Protein AF-A0A9D4H8F3-F1 (afdb_monomer_lite)

Foldseek 3Di:
DDDDPPPDDPDDPVRLVVQQVVCCVPVVVVLVQQVVVHDDDPPGPCNVQVWHQDPSSHTHRDD

Structure (mmCIF, N/CA/C/O backbone):
data_AF-A0A9D4H8F3-F1
#
_entry.id   AF-A0A9D4H8F3-F1
#
loop_
_atom_site.group_PDB
_atom_site.id
_atom_site.type_symbol
_atom_site.label_atom_id
_atom_site.label_alt_id
_atom_site.label_comp_id
_atom_site.label_asym_id
_atom_site.label_entity_id
_atom_site.label_seq_id
_atom_site.pdbx_PDB_ins_code
_atom_site.Cartn_x
_atom_site.Cartn_y
_atom_site.Cartn_z
_atom_site.occupancy
_atom_site.B_iso_or_equiv
_atom_site.auth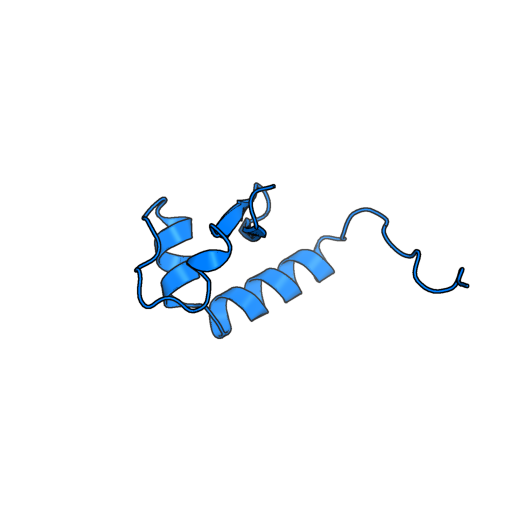_seq_id
_atom_site.auth_comp_id
_atom_site.auth_asym_id
_atom_site.auth_atom_id
_atom_site.pdbx_PDB_model_num
ATOM 1 N N . MET A 1 1 ? 11.330 26.518 -19.490 1.00 47.88 1 MET A N 1
ATOM 2 C CA . MET A 1 1 ? 10.717 25.294 -18.923 1.00 47.88 1 MET A CA 1
ATOM 3 C C . MET A 1 1 ? 11.079 24.104 -19.822 1.00 47.88 1 MET A C 1
ATOM 5 O O . MET A 1 1 ? 10.718 24.133 -20.987 1.00 47.88 1 MET A O 1
ATOM 9 N N . LYS A 1 2 ? 11.951 23.202 -19.337 1.00 54.59 2 LYS A N 1
ATOM 10 C CA . LYS A 1 2 ? 11.712 21.764 -19.043 1.00 54.59 2 LYS A CA 1
ATOM 11 C C . LYS A 1 2 ? 11.809 20.785 -20.219 1.00 54.59 2 LYS A C 1
ATOM 13 O O . LYS A 1 2 ? 10.939 20.823 -21.081 1.00 54.59 2 LYS A O 1
ATOM 18 N N . LYS A 1 3 ? 12.748 19.825 -20.138 1.00 45.88 3 LYS A N 1
ATOM 19 C CA . LYS A 1 3 ? 12.696 18.519 -20.836 1.00 45.88 3 LYS A CA 1
ATOM 20 C C . LYS A 1 3 ? 13.455 17.361 -20.141 1.00 45.88 3 LYS A C 1
ATOM 22 O O . LYS A 1 3 ? 13.618 16.332 -20.778 1.00 45.88 3 LYS A O 1
ATOM 27 N N . GLU A 1 4 ? 13.897 17.473 -18.885 1.00 51.44 4 GLU A N 1
ATOM 28 C CA . GLU A 1 4 ? 14.806 16.449 -18.319 1.00 51.44 4 GLU A CA 1
ATOM 29 C C . GLU A 1 4 ? 14.136 15.286 -17.565 1.00 51.44 4 GLU A C 1
ATOM 31 O O . GLU A 1 4 ? 14.733 14.224 -17.483 1.00 51.44 4 GLU A O 1
ATOM 36 N N . ASP A 1 5 ? 12.866 15.369 -17.161 1.00 50.34 5 ASP A N 1
ATOM 37 C CA . ASP A 1 5 ? 12.251 14.295 -16.350 1.00 50.34 5 ASP A CA 1
ATOM 38 C C . ASP A 1 5 ? 11.130 13.532 -17.071 1.00 50.34 5 ASP A C 1
ATOM 40 O O . ASP A 1 5 ? 10.035 13.353 -16.541 1.00 50.34 5 ASP A O 1
ATOM 44 N N . ARG A 1 6 ? 11.351 13.103 -18.318 1.00 52.59 6 ARG A N 1
ATOM 45 C CA . ARG A 1 6 ? 10.431 12.166 -18.995 1.00 52.59 6 ARG A CA 1
ATOM 46 C C . ARG A 1 6 ? 11.065 10.794 -19.180 1.00 52.59 6 ARG A C 1
ATOM 48 O O . ARG A 1 6 ? 11.033 10.240 -20.273 1.00 52.59 6 ARG A O 1
ATOM 55 N N . VAL A 1 7 ? 11.591 10.216 -18.106 1.00 61.34 7 VAL A N 1
ATOM 56 C CA . VAL A 1 7 ? 11.615 8.754 -18.017 1.00 61.34 7 VAL A CA 1
ATOM 57 C C . VAL A 1 7 ? 10.283 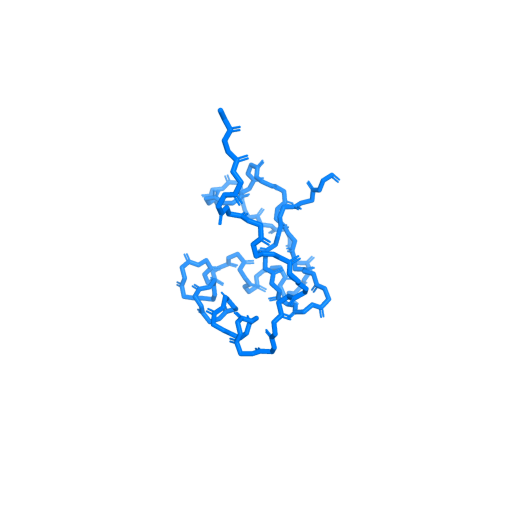8.351 -17.410 1.00 61.34 7 VAL A C 1
ATOM 59 O O . VAL A 1 7 ? 10.076 8.481 -16.212 1.00 61.34 7 VAL A O 1
ATOM 62 N N . SER A 1 8 ? 9.341 7.907 -18.229 1.00 62.34 8 SER A N 1
ATOM 63 C CA . SER A 1 8 ? 8.302 7.023 -17.707 1.00 62.34 8 SER A CA 1
ATOM 64 C C . SER A 1 8 ? 7.817 6.133 -18.834 1.00 62.34 8 SER A C 1
ATOM 66 O O . SER A 1 8 ? 6.742 6.325 -19.397 1.00 62.34 8 SER A O 1
ATOM 68 N N . GLY A 1 9 ? 8.645 5.142 -19.158 1.00 68.00 9 GLY A N 1
ATOM 69 C CA . GLY A 1 9 ? 8.096 3.871 -19.611 1.00 68.00 9 GLY A CA 1
ATOM 70 C C . GLY A 1 9 ? 7.281 3.219 -18.482 1.00 68.00 9 GLY A C 1
ATOM 71 O O . GLY A 1 9 ? 7.236 3.750 -17.365 1.00 68.00 9 GLY A O 1
ATOM 72 N N . PRO A 1 10 ? 6.609 2.093 -18.753 1.00 77.62 10 PRO A N 1
ATOM 73 C CA . PRO A 1 10 ? 6.047 1.274 -17.685 1.00 77.62 10 PRO A CA 1
ATOM 74 C C . PRO A 1 10 ? 7.147 0.903 -16.679 1.00 77.62 10 PRO A C 1
ATOM 76 O O . PRO A 1 10 ? 8.288 0.659 -17.077 1.00 77.62 10 PRO A O 1
ATOM 79 N N . LEU A 1 11 ? 6.797 0.879 -15.389 1.00 84.69 11 LEU A N 1
ATOM 80 C CA . LEU A 1 11 ? 7.705 0.394 -14.348 1.00 84.69 11 LEU A CA 1
ATOM 81 C C . LEU A 1 11 ? 8.074 -1.060 -14.644 1.00 84.69 11 LEU A C 1
ATOM 83 O O . LEU A 1 11 ? 7.234 -1.849 -15.081 1.00 84.69 11 LEU A O 1
ATOM 87 N N . ASN A 1 12 ? 9.327 -1.420 -14.394 1.00 90.50 12 ASN A N 1
ATOM 88 C CA . ASN A 1 12 ? 9.753 -2.807 -14.472 1.00 90.50 12 ASN A CA 1
ATOM 89 C C . ASN A 1 12 ? 9.423 -3.567 -13.172 1.00 90.50 12 ASN A C 1
ATOM 91 O O . ASN A 1 12 ? 9.102 -2.982 -12.136 1.00 90.50 12 ASN A O 1
ATOM 95 N N . VAL A 1 13 ? 9.536 -4.898 -13.221 1.00 91.31 13 VAL A N 1
ATOM 96 C CA . VAL A 1 13 ? 9.196 -5.790 -12.096 1.00 91.31 13 VAL A CA 1
ATOM 97 C C . VAL A 1 13 ? 9.995 -5.464 -10.828 1.00 91.31 13 VAL A C 1
ATOM 99 O O . VAL A 1 13 ? 9.448 -5.513 -9.730 1.00 91.31 13 VAL A O 1
ATOM 102 N N . VAL A 1 14 ? 11.272 -5.096 -10.964 1.00 93.31 14 VAL A N 1
ATOM 103 C CA . VAL A 1 14 ? 12.142 -4.773 -9.821 1.00 93.31 14 VAL A CA 1
ATOM 104 C C . VAL A 1 14 ? 11.694 -3.474 -9.150 1.00 93.31 14 VAL A C 1
ATOM 106 O O . VAL A 1 14 ? 11.624 -3.400 -7.925 1.00 93.31 14 VAL A O 1
ATOM 109 N N . GLU A 1 15 ? 11.339 -2.460 -9.938 1.00 93.62 15 GLU A N 1
ATOM 110 C CA . GLU A 1 15 ? 10.818 -1.189 -9.426 1.00 93.62 15 GLU A CA 1
ATOM 111 C C . GLU A 1 15 ? 9.490 -1.381 -8.689 1.00 93.62 15 GLU A C 1
ATOM 113 O O . GLU A 1 15 ? 9.301 -0.838 -7.598 1.00 93.62 15 GLU A O 1
ATOM 118 N N . ILE A 1 16 ? 8.593 -2.197 -9.246 1.00 93.75 16 ILE A N 1
ATOM 119 C CA . ILE A 1 16 ? 7.306 -2.529 -8.625 1.00 93.75 16 ILE A CA 1
ATOM 120 C C . ILE A 1 16 ? 7.518 -3.218 -7.273 1.00 93.75 16 ILE A C 1
ATOM 122 O O . ILE A 1 16 ? 6.902 -2.821 -6.282 1.00 93.75 16 ILE A O 1
ATOM 126 N N . GLU A 1 17 ? 8.410 -4.208 -7.196 1.00 94.44 17 GLU A N 1
ATOM 127 C CA . GLU A 1 17 ? 8.702 -4.907 -5.940 1.00 94.44 17 GLU A CA 1
ATOM 128 C C . GLU A 1 17 ? 9.290 -3.966 -4.876 1.00 94.44 17 GLU A C 1
ATOM 130 O O . GLU A 1 17 ? 8.823 -3.973 -3.734 1.00 94.44 17 GLU A O 1
ATOM 135 N N . MET A 1 18 ? 10.217 -3.073 -5.247 1.00 95.44 18 MET A N 1
ATOM 136 C CA . MET A 1 18 ? 10.761 -2.071 -4.317 1.00 95.44 18 MET A CA 1
ATOM 137 C C . MET A 1 18 ? 9.681 -1.127 -3.771 1.00 95.44 18 MET A C 1
ATOM 139 O O . MET A 1 18 ? 9.684 -0.783 -2.581 1.00 95.44 18 MET A O 1
ATOM 143 N N . ILE A 1 19 ? 8.732 -0.715 -4.616 1.00 94.31 19 ILE A N 1
ATOM 144 C CA . ILE A 1 19 ? 7.608 0.128 -4.194 1.00 94.31 19 ILE A CA 1
ATOM 145 C C . ILE A 1 19 ? 6.709 -0.644 -3.226 1.00 94.31 19 ILE A C 1
ATOM 147 O O . ILE A 1 19 ? 6.365 -0.117 -2.165 1.00 94.31 19 ILE A O 1
ATOM 151 N N . LYS A 1 20 ? 6.357 -1.895 -3.546 1.00 94.25 20 LYS A N 1
ATOM 152 C CA . LYS A 1 20 ? 5.510 -2.742 -2.693 1.00 94.25 20 LYS A CA 1
ATOM 153 C C . LYS A 1 20 ? 6.128 -2.960 -1.324 1.00 94.25 20 LYS A C 1
ATOM 155 O O . LYS A 1 20 ? 5.444 -2.796 -0.315 1.00 94.25 20 LYS A O 1
ATOM 160 N N . GLU A 1 21 ? 7.408 -3.309 -1.276 1.00 95.25 21 GLU A N 1
ATOM 161 C CA . GLU A 1 21 ? 8.124 -3.532 -0.024 1.00 95.25 21 GLU A CA 1
ATOM 162 C C . GLU A 1 21 ? 8.137 -2.267 0.840 1.00 95.25 21 GLU A C 1
ATOM 164 O O . GLU A 1 21 ? 7.801 -2.306 2.026 1.00 95.25 21 GLU A O 1
ATOM 169 N N . THR A 1 22 ? 8.436 -1.122 0.226 1.00 95.31 22 THR A N 1
ATOM 170 C CA . THR A 1 22 ? 8.409 0.179 0.899 1.00 95.31 22 THR A CA 1
ATOM 171 C C . THR A 1 22 ? 7.014 0.486 1.449 1.00 95.31 22 THR A C 1
ATOM 173 O O . THR A 1 22 ? 6.862 0.819 2.624 1.00 95.31 22 THR A O 1
ATOM 176 N N . GLN A 1 23 ? 5.967 0.317 0.642 1.00 94.50 23 GLN A N 1
ATOM 177 C CA . GLN A 1 23 ? 4.592 0.583 1.063 1.00 94.50 23 GLN A CA 1
ATOM 178 C C . GLN A 1 23 ? 4.126 -0.353 2.181 1.00 94.50 23 GLN A C 1
ATOM 180 O O . GLN A 1 23 ? 3.496 0.113 3.127 1.00 94.50 23 GLN A O 1
ATOM 185 N N . ARG A 1 24 ? 4.487 -1.641 2.133 1.00 93.69 24 ARG A N 1
ATOM 186 C CA . ARG A 1 24 ? 4.205 -2.596 3.216 1.00 93.69 24 ARG A CA 1
ATOM 187 C C . ARG A 1 24 ? 4.868 -2.200 4.529 1.00 93.69 24 ARG A C 1
ATOM 189 O O . ARG A 1 24 ? 4.291 -2.438 5.581 1.00 93.69 24 ARG A O 1
ATOM 196 N N . ARG A 1 25 ? 6.058 -1.595 4.487 1.00 94.50 25 ARG A N 1
ATOM 197 C CA . ARG A 1 25 ? 6.758 -1.125 5.692 1.00 94.50 25 ARG A CA 1
ATOM 198 C C . ARG A 1 25 ? 6.127 0.138 6.274 1.00 94.50 25 ARG A C 1
ATOM 200 O O . ARG A 1 25 ? 5.878 0.195 7.473 1.00 94.50 25 ARG A O 1
ATOM 207 N N . TYR A 1 26 ? 5.871 1.146 5.443 1.00 93.62 26 TYR A N 1
ATOM 208 C CA . TYR A 1 26 ? 5.414 2.461 5.916 1.00 93.62 26 TYR A CA 1
ATOM 209 C C . TYR A 1 26 ? 3.903 2.562 6.143 1.00 93.62 26 TYR A C 1
ATOM 211 O O . TYR A 1 26 ? 3.464 3.383 6.949 1.00 93.62 26 TYR A O 1
ATOM 219 N N . PHE A 1 27 ? 3.123 1.738 5.446 1.00 92.38 27 PHE A N 1
ATOM 220 C CA . PHE A 1 27 ? 1.661 1.723 5.481 1.00 92.38 27 PHE A CA 1
ATOM 221 C C . PHE A 1 27 ? 1.148 0.309 5.762 1.00 92.38 27 PHE A C 1
ATOM 223 O O . PHE A 1 27 ? 0.232 -0.165 5.100 1.00 92.38 27 PHE A O 1
ATOM 230 N N . ALA A 1 28 ? 1.785 -0.402 6.698 1.00 92.38 28 ALA A N 1
ATOM 231 C CA . ALA A 1 28 ? 1.511 -1.816 6.962 1.00 92.38 28 ALA A CA 1
ATOM 232 C C . ALA A 1 28 ? 0.023 -2.096 7.225 1.00 92.38 28 ALA A C 1
ATOM 234 O O . ALA A 1 28 ? -0.546 -3.023 6.649 1.00 92.38 28 ALA A O 1
ATOM 235 N N . GLU A 1 29 ? -0.618 -1.267 8.054 1.00 92.19 29 GLU A N 1
ATOM 236 C CA . GLU A 1 29 ? -2.035 -1.413 8.394 1.00 92.19 29 GLU A CA 1
ATOM 237 C C . GLU A 1 29 ? -2.934 -1.147 7.181 1.00 92.19 29 GLU A C 1
ATOM 239 O O . GLU A 1 29 ? -3.864 -1.907 6.905 1.00 92.19 29 GLU A O 1
ATOM 244 N N . GLU A 1 30 ? -2.661 -0.078 6.432 1.00 93.31 30 GLU A N 1
ATOM 245 C CA . GLU A 1 30 ? -3.408 0.233 5.219 1.00 93.31 30 GLU A CA 1
ATOM 246 C C . GLU 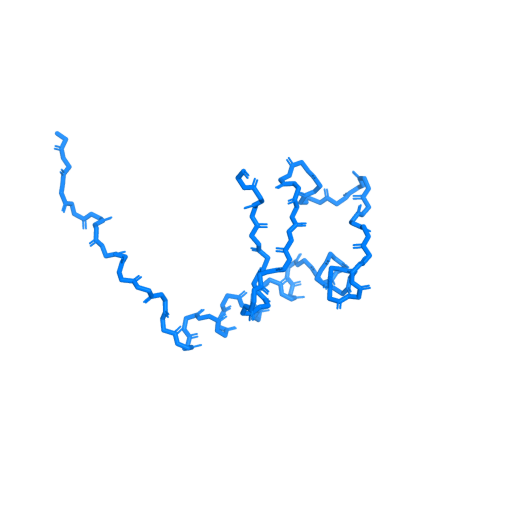A 1 30 ? -3.235 -0.837 4.148 1.00 93.31 30 GLU A C 1
ATOM 248 O O . GLU A 1 30 ? -4.207 -1.218 3.501 1.00 93.31 30 GLU A O 1
ATOM 253 N N . TYR A 1 31 ? -2.014 -1.333 3.975 1.00 93.00 31 TYR A N 1
ATOM 254 C CA . TYR A 1 31 ? -1.683 -2.351 2.995 1.00 93.00 31 TYR A CA 1
ATOM 255 C C . TYR A 1 31 ? -2.398 -3.665 3.320 1.00 93.00 31 TYR A C 1
ATOM 257 O O . TYR A 1 31 ? -3.022 -4.247 2.434 1.00 93.00 31 TYR A O 1
ATOM 265 N N . ASP A 1 32 ? -2.378 -4.106 4.582 1.00 93.06 32 ASP A N 1
ATOM 266 C CA . ASP A 1 32 ? -3.098 -5.308 5.021 1.00 93.06 32 ASP A CA 1
ATOM 267 C C . ASP A 1 32 ? -4.608 -5.173 4.775 1.00 93.06 32 ASP A C 1
ATOM 269 O O . ASP A 1 32 ? -5.213 -6.042 4.141 1.00 93.06 32 ASP A O 1
ATOM 273 N N . LYS A 1 33 ? -5.207 -4.041 5.167 1.00 93.56 33 LYS A N 1
ATOM 274 C CA . LYS A 1 33 ? -6.633 -3.767 4.932 1.00 93.56 33 LYS A CA 1
ATOM 275 C C . LYS A 1 33 ? -6.976 -3.783 3.448 1.00 93.56 33 LYS A C 1
ATOM 277 O O . LYS A 1 33 ? -7.88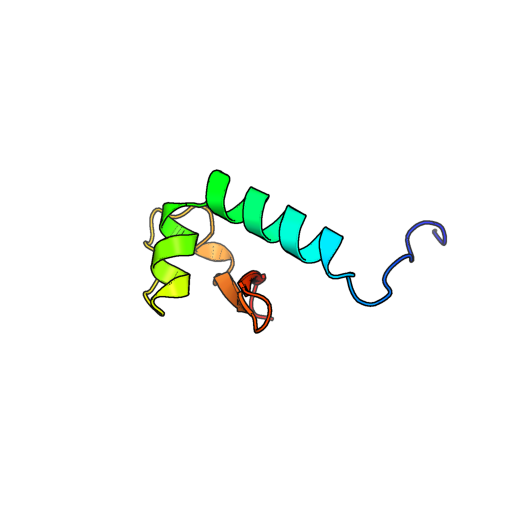4 -4.504 3.039 1.00 93.56 33 LYS A O 1
ATOM 282 N N . LEU A 1 34 ? -6.236 -3.036 2.631 1.00 92.94 34 LEU A N 1
ATOM 283 C CA . LEU A 1 34 ? -6.486 -2.961 1.193 1.00 92.94 34 LEU A CA 1
ATOM 284 C C . LEU A 1 34 ? -6.284 -4.318 0.508 1.00 92.94 34 LEU A C 1
ATOM 286 O O . LEU A 1 34 ? -7.069 -4.662 -0.370 1.00 92.94 34 LEU A O 1
ATOM 290 N N . SER A 1 35 ? -5.306 -5.124 0.943 1.00 91.62 35 SER A N 1
ATOM 291 C CA . SER A 1 35 ? -5.076 -6.478 0.406 1.00 91.62 35 SER A CA 1
ATOM 292 C C . SER A 1 35 ? -6.237 -7.437 0.672 1.00 91.62 35 SER A C 1
ATOM 294 O O . SER A 1 35 ? -6.456 -8.380 -0.082 1.00 91.62 35 SER A O 1
ATOM 296 N N . LYS A 1 36 ? -7.031 -7.151 1.709 1.00 93.31 36 LYS A N 1
ATOM 297 C CA . LYS A 1 36 ? -8.249 -7.878 2.083 1.00 93.31 36 LYS A CA 1
ATOM 298 C C . LYS A 1 36 ? -9.523 -7.197 1.568 1.00 93.31 36 LYS A C 1
ATOM 300 O O . LYS A 1 36 ? -10.612 -7.527 2.031 1.00 93.31 36 LYS A O 1
ATOM 305 N N . ASN A 1 37 ? -9.407 -6.230 0.650 1.00 89.50 37 ASN A N 1
ATOM 306 C CA . ASN A 1 37 ? -10.511 -5.388 0.167 1.00 89.50 37 ASN A CA 1
ATOM 307 C C . ASN A 1 37 ? -11.278 -4.652 1.284 1.00 89.50 37 ASN A C 1
ATOM 309 O O . ASN A 1 37 ? -12.456 -4.319 1.142 1.00 89.50 37 ASN A O 1
ATOM 313 N N . GLN A 1 38 ? -10.617 -4.377 2.406 1.00 91.62 38 GLN A N 1
ATOM 314 C CA . GLN A 1 38 ? -11.186 -3.623 3.514 1.00 91.62 38 GLN A CA 1
ATOM 315 C C . GLN A 1 38 ? -10.918 -2.130 3.350 1.00 91.62 38 GLN A C 1
ATOM 317 O O . GLN A 1 38 ? -9.907 -1.697 2.794 1.00 91.62 38 GLN A O 1
ATOM 322 N N . LYS A 1 39 ? -11.839 -1.319 3.876 1.00 87.88 39 LYS A N 1
ATOM 323 C CA . LYS A 1 39 ? -11.672 0.133 3.887 1.00 87.88 39 LYS A CA 1
ATOM 324 C C . LYS A 1 39 ? -10.561 0.528 4.847 1.00 87.88 39 LYS A C 1
ATOM 326 O O . LYS A 1 39 ? -10.458 0.022 5.964 1.00 87.88 39 LYS A O 1
ATOM 331 N N . VAL A 1 40 ? -9.773 1.498 4.412 1.00 90.31 40 VAL A N 1
ATOM 332 C CA . VAL A 1 40 ? -8.768 2.126 5.257 1.00 90.31 40 VAL A CA 1
ATOM 333 C C . VAL A 1 40 ? -9.459 2.991 6.311 1.00 90.31 40 VAL A C 1
ATOM 335 O O . VAL A 1 40 ? -10.494 3.601 6.040 1.00 90.31 40 VAL A O 1
ATOM 338 N N . GLY A 1 41 ? -8.924 3.009 7.532 1.00 86.31 41 GLY A N 1
ATOM 339 C CA . GLY A 1 41 ? -9.503 3.782 8.631 1.00 86.31 41 GLY A CA 1
ATOM 340 C C . GLY A 1 41 ? -9.395 5.292 8.406 1.00 86.31 41 GLY A C 1
ATOM 341 O O . GLY A 1 41 ? -8.492 5.768 7.724 1.00 86.31 41 GLY A O 1
ATOM 342 N N . ILE A 1 42 ? -10.287 6.057 9.037 1.00 81.88 42 ILE A N 1
ATOM 343 C CA . ILE A 1 42 ? -10.318 7.532 8.963 1.00 81.88 42 ILE A CA 1
ATOM 344 C C . ILE A 1 42 ? -9.060 8.187 9.558 1.00 81.88 42 ILE A C 1
ATOM 346 O O . ILE A 1 42 ? -8.716 9.310 9.203 1.00 81.88 42 ILE A O 1
ATOM 350 N N . SER A 1 43 ? -8.367 7.480 10.451 1.00 84.94 43 SER A N 1
ATOM 351 C CA . SER A 1 43 ? -7.091 7.883 11.050 1.00 84.94 43 SER A CA 1
ATOM 352 C C . SER A 1 43 ? -5.876 7.613 10.155 1.00 84.94 43 SER A C 1
ATOM 354 O O . SER A 1 43 ? -4.768 8.023 10.496 1.00 84.94 43 SER A O 1
ATOM 356 N N . SER A 1 44 ? -6.054 6.925 9.024 1.00 86.75 44 SER A N 1
ATOM 357 C CA . SER A 1 44 ? -4.953 6.595 8.124 1.00 86.75 44 SER A CA 1
ATOM 358 C C . SER A 1 44 ? -4.348 7.842 7.489 1.00 86.75 44 SER A C 1
ATOM 360 O O . SER A 1 44 ? -5.052 8.757 7.055 1.00 86.75 44 SER A O 1
ATOM 362 N N . LYS A 1 45 ? -3.023 7.817 7.313 1.00 82.69 45 LYS A N 1
ATOM 363 C CA . LYS A 1 45 ? -2.287 8.847 6.567 1.00 82.69 45 LYS A CA 1
ATOM 364 C C . LYS A 1 45 ? -2.709 8.919 5.096 1.00 82.69 45 LYS A C 1
ATOM 366 O O . LYS A 1 45 ? -2.521 9.951 4.457 1.00 82.69 45 LYS A O 1
ATOM 371 N N . LEU A 1 46 ? -3.287 7.841 4.565 1.00 86.06 46 LEU A N 1
ATOM 372 C CA . LEU A 1 46 ? -3.650 7.706 3.160 1.00 86.06 46 LEU A CA 1
ATOM 373 C C . LEU A 1 46 ? -5.131 7.963 2.878 1.00 86.06 46 LEU A C 1
ATOM 375 O O . LEU A 1 46 ? -5.471 8.125 1.713 1.00 86.06 46 LEU A O 1
ATOM 379 N N . ILE A 1 47 ? -6.016 8.049 3.882 1.00 86.12 47 ILE A N 1
ATOM 380 C CA . ILE A 1 47 ? -7.477 8.089 3.660 1.00 86.12 47 ILE A CA 1
ATOM 381 C C . ILE A 1 47 ? -7.919 9.189 2.681 1.00 86.12 47 ILE A C 1
ATOM 383 O O . ILE A 1 47 ? -8.760 8.954 1.815 1.00 86.12 47 ILE A O 1
ATOM 387 N N . LYS A 1 48 ? -7.295 10.373 2.758 1.00 86.19 48 LYS A N 1
ATOM 388 C CA . LYS A 1 48 ? -7.591 11.527 1.890 1.00 86.19 48 LYS A CA 1
ATOM 389 C C . LYS A 1 48 ? -7.259 11.274 0.417 1.00 86.19 48 LYS A C 1
ATOM 391 O O . LYS A 1 48 ? -7.765 11.976 -0.450 1.00 86.19 48 LYS A O 1
ATOM 396 N N . LEU A 1 49 ? -6.401 10.295 0.139 1.00 87.06 49 LEU A N 1
ATOM 397 C CA . LEU A 1 49 ? -5.975 9.922 -1.207 1.00 87.06 49 LEU A CA 1
ATOM 398 C C . LEU A 1 49 ? -6.885 8.868 -1.843 1.00 87.06 49 LEU A C 1
ATOM 400 O O . LEU A 1 49 ? -6.634 8.502 -2.986 1.00 87.06 49 LEU A O 1
ATOM 404 N N . ASN A 1 50 ? -7.911 8.384 -1.130 1.00 88.06 50 ASN A N 1
ATOM 405 C CA . ASN A 1 50 ? -8.762 7.273 -1.566 1.00 88.06 50 ASN A CA 1
ATOM 406 C C . ASN A 1 50 ? -7.921 6.097 -2.116 1.00 88.06 50 ASN A C 1
ATOM 408 O O . ASN A 1 50 ? -7.972 5.792 -3.313 1.00 88.06 50 ASN A O 1
ATOM 412 N N . PRO A 1 51 ? -7.057 5.514 -1.268 1.00 91.06 51 PRO A N 1
ATOM 413 C CA . PRO A 1 51 ? -6.013 4.604 -1.706 1.00 91.06 51 PRO A CA 1
ATOM 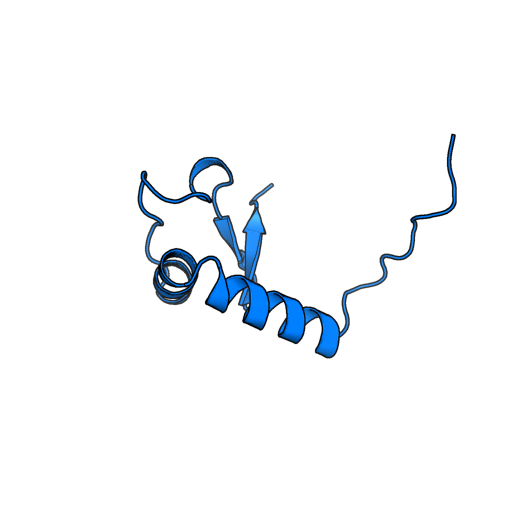414 C C . PRO A 1 51 ? -6.610 3.259 -2.117 1.00 91.06 51 PRO A C 1
ATOM 416 O O . PRO A 1 51 ? -7.578 2.781 -1.520 1.00 91.06 51 PRO A O 1
ATOM 419 N N . ARG A 1 52 ? -6.005 2.631 -3.124 1.00 90.62 52 ARG A N 1
ATOM 420 C CA . ARG A 1 52 ? -6.359 1.293 -3.606 1.00 90.62 52 ARG A CA 1
ATOM 421 C C . ARG A 1 52 ? -5.117 0.519 -3.994 1.00 90.62 52 ARG A C 1
ATOM 423 O O . ARG A 1 52 ? -4.147 1.129 -4.429 1.00 90.62 52 ARG A O 1
ATOM 430 N N . LEU A 1 53 ? -5.175 -0.803 -3.875 1.00 91.88 53 LEU A N 1
ATOM 431 C CA . LEU A 1 53 ? -4.210 -1.667 -4.544 1.00 91.88 53 LEU A CA 1
ATOM 432 C C . LEU A 1 53 ? -4.616 -1.806 -6.009 1.00 91.88 53 LEU A C 1
ATOM 434 O O . LEU A 1 53 ? -5.777 -2.087 -6.310 1.00 91.88 53 LEU A O 1
ATOM 438 N N . ASP A 1 54 ? -3.669 -1.563 -6.902 1.00 91.56 54 ASP A N 1
ATOM 439 C CA . ASP A 1 54 ? -3.827 -1.874 -8.317 1.00 91.56 54 ASP A CA 1
ATOM 440 C C . ASP A 1 54 ? -3.599 -3.372 -8.593 1.00 91.56 54 ASP A C 1
ATOM 442 O O . ASP A 1 54 ? -3.419 -4.185 -7.682 1.00 91.56 54 ASP A O 1
ATOM 446 N N . THR A 1 55 ? -3.595 -3.741 -9.873 1.00 90.06 55 THR A N 1
ATOM 447 C CA . THR A 1 55 ? -3.357 -5.117 -10.329 1.00 90.06 55 THR A CA 1
ATOM 448 C C . THR A 1 55 ? -1.966 -5.648 -9.983 1.00 90.06 55 THR A C 1
ATOM 450 O O . THR A 1 55 ? -1.770 -6.859 -9.967 1.00 90.06 55 THR A O 1
ATOM 453 N N . GLU A 1 56 ? -1.004 -4.770 -9.700 1.00 91.12 56 GLU A N 1
ATOM 454 C CA . GLU A 1 56 ? 0.370 -5.125 -9.331 1.00 91.12 56 GLU A CA 1
ATOM 455 C C . GLU A 1 56 ? 0.542 -5.227 -7.803 1.00 91.12 56 GLU A C 1
ATOM 457 O O . GLU A 1 56 ? 1.582 -5.665 -7.303 1.00 91.12 56 GLU A O 1
ATOM 462 N N . GLY A 1 57 ? -0.492 -4.863 -7.037 1.00 90.62 57 GLY A N 1
ATOM 463 C CA . GLY A 1 57 ? -0.451 -4.813 -5.581 1.00 90.62 57 GLY A CA 1
ATOM 464 C C . GLY A 1 57 ? 0.288 -3.585 -5.051 1.00 90.62 57 GLY A C 1
ATOM 465 O O . GLY A 1 57 ? 0.839 -3.637 -3.948 1.00 90.62 57 GLY A O 1
ATOM 466 N N . VAL A 1 58 ? 0.316 -2.494 -5.815 1.00 93.69 58 VAL A N 1
ATOM 467 C CA . VAL A 1 58 ? 0.855 -1.195 -5.404 1.00 93.69 58 VAL A CA 1
ATOM 468 C C . VAL A 1 58 ? -0.290 -0.301 -4.944 1.00 93.69 58 VAL A C 1
ATOM 470 O O . VAL A 1 58 ? -1.315 -0.175 -5.613 1.00 93.69 58 VAL A O 1
ATOM 473 N N . ILE A 1 59 ? -0.115 0.359 -3.798 1.00 92.62 59 ILE A N 1
ATOM 474 C CA . ILE A 1 59 ? -1.047 1.382 -3.335 1.00 92.62 59 ILE A CA 1
ATOM 475 C C . ILE 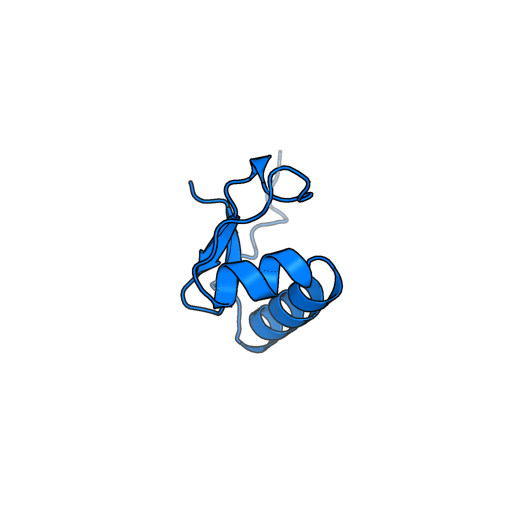A 1 59 ? -0.931 2.596 -4.258 1.00 92.62 59 ILE A C 1
ATOM 477 O O . ILE A 1 59 ? 0.113 3.254 -4.309 1.00 92.62 59 ILE A O 1
ATOM 481 N N . ARG A 1 60 ? -2.022 2.927 -4.949 1.00 90.81 60 ARG A N 1
ATOM 482 C CA . ARG A 1 60 ? -2.163 4.129 -5.777 1.00 90.81 60 ARG A CA 1
ATOM 483 C C . ARG A 1 60 ? -3.404 4.923 -5.381 1.00 90.81 60 ARG A C 1
ATOM 485 O O . ARG A 1 60 ? -4.341 4.405 -4.773 1.00 90.81 60 ARG A O 1
ATOM 492 N N . ARG A 1 61 ? -3.400 6.209 -5.733 1.00 85.69 61 ARG A N 1
ATOM 493 C CA . ARG A 1 61 ? -4.580 7.075 -5.645 1.00 85.69 61 ARG A CA 1
ATOM 494 C C . ARG A 1 61 ? -5.522 6.760 -6.802 1.00 85.69 61 ARG A C 1
ATOM 496 O O . ARG A 1 61 ? -5.074 6.676 -7.943 1.00 85.69 61 ARG A O 1
ATOM 503 N N . TRP A 1 62 ? -6.817 6.666 -6.517 1.00 72.12 62 TRP A N 1
ATOM 504 C CA . TRP A 1 62 ? -7.828 6.640 -7.570 1.00 72.12 62 TRP A CA 1
ATOM 505 C C . TRP A 1 62 ? -7.966 8.042 -8.193 1.00 72.12 62 TRP A C 1
ATOM 507 O O . TRP A 1 62 ? -8.135 9.024 -7.461 1.00 72.12 62 TRP A O 1
ATOM 517 N N . GLN A 1 63 ? -7.816 8.131 -9.519 1.00 59.53 63 GLN A N 1
ATOM 518 C CA . GLN A 1 63 ? -8.173 9.311 -10.315 1.00 59.53 63 GLN A CA 1
ATOM 519 C C . GLN A 1 63 ? -9.682 9.418 -10.511 1.00 59.53 63 GLN A C 1
ATOM 521 O O . GLN A 1 63 ? -10.312 8.359 -10.734 1.00 59.53 63 GLN A O 1
#

pLDDT: mean 84.75, std 13.69, range [45.88, 95.44]

Sequence (63 aa):
MKKEDRVSGPLNVVEIEMIKETQRRYFAEEYDKLSKNQKVGISSKLIKLNPRLDTEGVIRRWQ

Radius of gyration: 13.66 Å; chains: 1; bounding box: 26×33×32 Å

Organism: Dreissena polymorpha (NCBI:txid45954)

Secondary structure (DSSP, 8-state):
---S----SPPPHHHHHHHHHHHHHHTHHHHHHHHTTPPPPTT-TTGGG-EEE-TTS-EEE--